Protein AF-A0A6P1IAZ6-F1 (afdb_monomer_lite)

Secondary structure (DSSP, 8-state):
-HHHHHHHHHHHHHHTT--EESTTHHHHHHHHHHHHHHHTPBTTB-S-HHHHHHHHTTGGGTEE--SS-EEE--TTT-HHHHHHHHHT-PSP-GGGGGT-TTEEEEGGGHHHHHHHHHHHHHHHH-STTSPPPHHHHHHHHHHHHHHHHHHHHHH-SSPPP-

Sequence (162 aa):
MAQLDYLEDLYRDWNDGGRSGGGAARRVDAEFDRIRRELGDLPGVVARPSRLRTMLAHLTKTLHPGILGDCFYQRETALCAQRASTLGRPLPLLDMCSTCPNARRSAVHLPRLTTARDQARGALQLADGKPLPPLQQAALANHLAQLEHLITQIHSTEPEPA

Radius of gyration: 18.12 Å; chains: 1; bounding box: 43×34×55 Å

pLDDT: mean 90.49, std 10.72, range [36.34, 97.81]

Structure (mmCIF, N/CA/C/O backbone):
data_AF-A0A6P1IAZ6-F1
#
_entry.id   AF-A0A6P1IAZ6-F1
#
loop_
_atom_site.group_PDB
_atom_site.id
_atom_site.type_symbol
_atom_site.label_atom_id
_atom_site.label_alt_id
_atom_site.label_comp_id
_atom_site.label_asym_id
_atom_site.label_entity_id
_atom_site.label_seq_id
_atom_site.pdbx_PDB_ins_code
_atom_site.Cartn_x
_atom_site.Cartn_y
_atom_site.Cartn_z
_atom_site.occupancy
_atom_site.B_iso_or_equiv
_atom_site.auth_seq_id
_atom_site.auth_comp_id
_atom_site.auth_asym_id
_atom_site.auth_atom_id
_atom_site.pdbx_PDB_model_num
ATOM 1 N N . MET A 1 1 ? -6.510 2.335 -20.637 1.00 59.19 1 MET A N 1
ATOM 2 C CA . MET A 1 1 ? -5.410 3.322 -20.682 1.00 59.19 1 MET A CA 1
ATOM 3 C C . MET A 1 1 ? -5.041 3.736 -19.264 1.00 59.19 1 MET A C 1
ATOM 5 O O . MET A 1 1 ? -4.035 3.225 -18.804 1.00 59.19 1 MET A O 1
ATOM 9 N N . ALA A 1 2 ? -5.919 4.404 -18.504 1.00 86.62 2 ALA A N 1
ATOM 10 C CA . ALA A 1 2 ? -5.627 4.857 -17.130 1.00 86.62 2 ALA A CA 1
ATOM 11 C C . ALA A 1 2 ? -5.014 3.814 -16.159 1.00 86.62 2 ALA A C 1
ATOM 13 O O . ALA A 1 2 ? -4.062 4.128 -15.459 1.00 86.62 2 ALA A O 1
ATOM 14 N N . GLN A 1 3 ? -5.506 2.566 -16.119 1.00 92.25 3 GLN A N 1
ATOM 15 C CA . GLN A 1 3 ? -4.923 1.530 -15.244 1.00 92.25 3 GLN A CA 1
ATOM 16 C C . GLN A 1 3 ? -3.516 1.089 -15.659 1.00 92.25 3 GLN A C 1
ATOM 18 O O . GLN A 1 3 ? -2.711 0.745 -14.802 1.00 92.25 3 GLN A O 1
ATOM 23 N N . LEU A 1 4 ? -3.236 1.057 -16.965 1.00 95.62 4 LEU A N 1
ATOM 24 C CA . LEU A 1 4 ? -1.910 0.698 -17.459 1.00 95.62 4 LEU A CA 1
ATOM 25 C C . LEU A 1 4 ? -0.919 1.826 -17.184 1.00 95.62 4 LEU A C 1
ATOM 27 O O . LEU A 1 4 ? 0.210 1.544 -16.815 1.00 95.62 4 LEU A O 1
ATOM 31 N N . ASP A 1 5 ? -1.363 3.076 -17.322 1.00 95.62 5 ASP A N 1
ATOM 32 C CA . ASP A 1 5 ? -0.553 4.251 -16.995 1.00 95.62 5 ASP A CA 1
ATOM 33 C C . ASP A 1 5 ? -0.215 4.260 -15.495 1.00 95.62 5 ASP A C 1
ATOM 35 O O . ASP A 1 5 ? 0.952 4.326 -15.129 1.00 95.62 5 ASP A O 1
ATOM 39 N N . TYR A 1 6 ? -1.212 4.030 -14.632 1.00 96.31 6 TYR A N 1
ATOM 40 C CA . TYR A 1 6 ? -0.995 3.879 -13.191 1.00 96.31 6 TYR A CA 1
ATOM 41 C C . TYR A 1 6 ? -0.039 2.727 -12.847 1.00 96.31 6 TYR A C 1
ATOM 43 O O . TYR A 1 6 ? 0.856 2.876 -12.022 1.00 96.31 6 TYR A O 1
ATOM 51 N N . LEU A 1 7 ? -0.198 1.568 -13.490 1.00 96.31 7 LEU A N 1
ATOM 52 C CA . LEU A 1 7 ? 0.689 0.429 -13.268 1.00 96.31 7 LEU A CA 1
ATOM 53 C C . LEU A 1 7 ? 2.121 0.698 -13.759 1.00 96.31 7 LEU A C 1
ATOM 55 O O . LEU A 1 7 ? 3.074 0.212 -13.153 1.00 96.31 7 LEU A O 1
ATOM 59 N N . GLU A 1 8 ? 2.283 1.456 -14.842 1.00 95.88 8 GLU 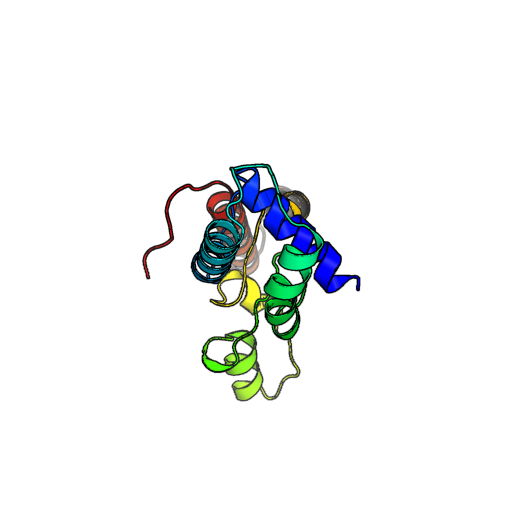A N 1
ATOM 60 C CA . GLU A 1 8 ? 3.594 1.898 -15.312 1.00 95.88 8 GLU A CA 1
ATOM 61 C C . GLU A 1 8 ? 4.261 2.823 -14.289 1.00 95.88 8 GLU A C 1
ATOM 63 O O . GLU A 1 8 ? 5.448 2.654 -14.014 1.00 95.88 8 GLU A O 1
ATOM 68 N N . ASP A 1 9 ? 3.505 3.720 -13.656 1.00 96.00 9 ASP A N 1
ATOM 69 C CA . ASP A 1 9 ? 4.014 4.555 -12.565 1.00 96.00 9 ASP A CA 1
ATOM 70 C C . ASP A 1 9 ? 4.415 3.716 -11.341 1.00 96.00 9 ASP A C 1
ATOM 72 O O . ASP A 1 9 ? 5.480 3.944 -10.769 1.00 96.00 9 ASP A O 1
ATOM 76 N N . LEU A 1 10 ? 3.638 2.682 -10.987 1.00 96.19 10 LEU A N 1
ATOM 77 C CA . LEU A 1 10 ? 4.018 1.733 -9.929 1.00 96.19 10 LEU A CA 1
ATOM 78 C C . LEU A 1 10 ? 5.310 0.971 -10.255 1.00 96.19 10 LEU A C 1
ATOM 80 O O . LEU A 1 10 ? 6.112 0.724 -9.354 1.00 96.19 10 LEU A O 1
ATOM 84 N N . TYR A 1 11 ? 5.501 0.573 -11.516 1.00 96.75 11 TYR A N 1
ATOM 85 C CA . TYR A 1 11 ? 6.730 -0.086 -11.959 1.00 96.75 11 TYR A CA 1
ATOM 86 C C . TYR A 1 11 ? 7.923 0.867 -11.895 1.00 96.75 11 TYR A C 1
ATOM 88 O O . TYR A 1 11 ? 8.986 0.459 -11.444 1.00 96.75 11 TYR A O 1
ATOM 96 N N . ARG A 1 12 ? 7.762 2.121 -12.335 1.00 95.31 12 ARG A N 1
ATOM 97 C CA . ARG A 1 12 ? 8.835 3.126 -12.298 1.00 95.31 12 ARG A CA 1
ATOM 98 C C . ARG A 1 12 ? 9.256 3.437 -10.868 1.00 95.31 12 ARG A C 1
ATOM 100 O O . ARG A 1 12 ? 10.437 3.312 -10.580 1.00 95.31 12 ARG A O 1
ATOM 107 N N . ASP A 1 13 ? 8.298 3.713 -9.980 1.00 95.19 13 ASP A N 1
ATOM 108 C CA . ASP A 1 13 ? 8.556 3.909 -8.545 1.00 95.19 13 ASP A CA 1
ATOM 109 C C . ASP A 1 13 ? 9.358 2.733 -7.976 1.00 95.19 13 ASP A C 1
ATOM 111 O O . ASP A 1 13 ? 10.417 2.925 -7.391 1.00 95.19 13 ASP A O 1
ATOM 115 N N . TRP A 1 14 ? 8.924 1.498 -8.242 1.00 95.88 14 TRP A N 1
ATOM 116 C CA . TRP A 1 14 ? 9.653 0.300 -7.824 1.00 95.88 14 TRP A CA 1
ATOM 117 C C . TRP A 1 14 ? 11.053 0.182 -8.460 1.00 95.88 14 TRP A C 1
ATOM 119 O O . TRP A 1 14 ? 12.020 -0.154 -7.774 1.00 95.88 14 TRP A O 1
ATOM 129 N N . ASN A 1 15 ? 11.196 0.483 -9.754 1.00 94.81 15 ASN A N 1
ATOM 130 C CA . ASN A 1 15 ? 12.472 0.407 -10.472 1.00 94.81 15 ASN A CA 1
ATOM 131 C C . ASN A 1 15 ? 13.472 1.482 -10.010 1.00 94.81 15 ASN A C 1
ATOM 133 O O . ASN A 1 15 ? 14.683 1.271 -10.115 1.00 94.81 15 ASN A O 1
ATOM 137 N N . ASP A 1 16 ? 12.968 2.591 -9.466 1.00 93.44 16 ASP A N 1
ATOM 138 C CA . ASP A 1 16 ? 13.728 3.656 -8.804 1.00 93.44 16 ASP A CA 1
ATOM 139 C C . ASP A 1 16 ? 14.108 3.295 -7.351 1.00 93.44 16 ASP A C 1
ATOM 141 O O . ASP A 1 16 ? 14.770 4.067 -6.657 1.00 93.44 16 ASP A O 1
ATOM 145 N N . GLY A 1 17 ? 13.727 2.103 -6.876 1.00 92.69 17 GLY A N 1
ATOM 146 C CA . GLY A 1 17 ? 13.982 1.628 -5.513 1.00 92.69 17 GLY A CA 1
ATOM 147 C C . GLY A 1 17 ? 12.855 1.932 -4.523 1.00 92.69 17 GLY A C 1
ATOM 148 O O . GLY A 1 17 ? 13.024 1.728 -3.315 1.00 92.69 17 GLY A O 1
ATOM 149 N N . GLY A 1 18 ? 11.710 2.402 -5.019 1.00 93.62 18 GLY A N 1
ATOM 150 C CA . GLY A 1 18 ? 10.471 2.550 -4.272 1.00 93.62 18 GLY A CA 1
ATOM 151 C C . GLY A 1 18 ? 10.038 1.225 -3.654 1.00 93.62 18 GLY A C 1
ATOM 152 O O . GLY A 1 18 ? 10.110 0.152 -4.259 1.00 93.62 18 GLY A O 1
ATOM 153 N N . ARG A 1 19 ? 9.619 1.297 -2.394 1.00 92.25 19 ARG A N 1
ATOM 154 C CA . ARG A 1 19 ? 9.292 0.122 -1.588 1.00 92.25 19 ARG A CA 1
ATOM 155 C C . ARG A 1 19 ? 7.802 -0.149 -1.588 1.00 92.25 19 ARG A C 1
ATOM 157 O O . ARG A 1 19 ? 6.974 0.758 -1.714 1.00 92.25 19 ARG A O 1
ATOM 164 N N . SER A 1 20 ? 7.472 -1.422 -1.414 1.00 94.81 20 SER A N 1
ATOM 165 C CA . SER A 1 20 ? 6.096 -1.872 -1.332 1.00 94.81 20 SER A CA 1
ATOM 166 C C . SER A 1 20 ? 5.897 -2.865 -0.190 1.00 94.81 20 SER A C 1
ATOM 168 O O . SER A 1 20 ? 6.816 -3.575 0.206 1.00 94.81 20 SER A O 1
ATOM 170 N N . GLY A 1 21 ? 4.688 -2.875 0.363 1.00 94.69 21 GLY A N 1
ATOM 171 C CA . GLY A 1 21 ? 4.281 -3.723 1.477 1.00 94.69 21 GLY A CA 1
ATOM 172 C C . GLY A 1 21 ? 2.892 -4.321 1.264 1.00 94.69 21 GLY A C 1
ATOM 173 O O . GLY A 1 21 ? 2.210 -4.032 0.276 1.00 94.69 21 GLY A O 1
ATOM 174 N N . GLY A 1 22 ? 2.448 -5.146 2.209 1.00 93.94 22 GLY A N 1
ATOM 175 C CA . GLY A 1 22 ? 1.202 -5.908 2.107 1.00 93.94 22 GLY A CA 1
ATOM 176 C C . GLY A 1 22 ? 1.375 -7.255 1.399 1.00 93.94 22 GLY A C 1
ATOM 177 O O . GLY A 1 22 ? 2.400 -7.537 0.781 1.00 93.94 22 GLY A O 1
ATOM 178 N N . GLY A 1 23 ? 0.357 -8.111 1.494 1.00 94.12 23 GLY A N 1
ATOM 179 C CA . GLY A 1 23 ? 0.473 -9.517 1.103 1.00 94.12 23 GLY A CA 1
ATOM 180 C C . GLY A 1 23 ? 0.762 -9.768 -0.382 1.00 94.12 23 GLY A C 1
ATOM 181 O O . GLY A 1 23 ? 1.371 -10.783 -0.719 1.00 94.12 23 GLY A O 1
ATOM 182 N N . ALA A 1 24 ? 0.400 -8.841 -1.275 1.00 96.69 24 ALA A N 1
ATOM 183 C CA . ALA A 1 24 ? 0.686 -8.981 -2.704 1.00 96.69 24 ALA A CA 1
ATOM 184 C C . ALA A 1 24 ? 2.057 -8.422 -3.113 1.00 96.69 24 ALA A C 1
ATOM 186 O O . ALA A 1 24 ? 2.499 -8.714 -4.226 1.00 96.69 24 ALA A O 1
ATOM 187 N N . ALA A 1 25 ? 2.735 -7.659 -2.243 1.00 96.19 25 ALA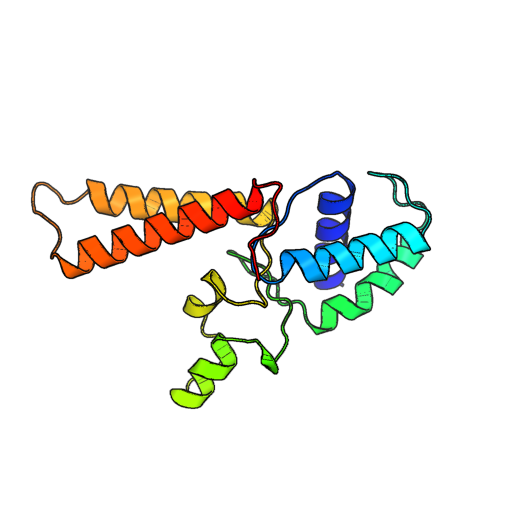 A N 1
ATOM 188 C CA . ALA A 1 25 ? 3.988 -6.966 -2.555 1.00 96.19 25 ALA A CA 1
ATOM 189 C C . ALA A 1 25 ? 5.031 -7.908 -3.157 1.00 96.19 25 ALA A C 1
ATOM 191 O O . ALA A 1 25 ? 5.434 -7.725 -4.299 1.00 96.19 25 ALA A O 1
ATOM 192 N N . ARG A 1 26 ? 5.369 -8.994 -2.449 1.00 94.81 26 ARG A N 1
ATOM 193 C CA . ARG A 1 26 ? 6.388 -9.961 -2.892 1.00 94.81 26 ARG A CA 1
ATOM 194 C C . ARG A 1 26 ? 6.114 -10.510 -4.293 1.00 94.81 26 ARG A C 1
ATOM 196 O O . ARG A 1 26 ? 7.025 -10.611 -5.105 1.00 94.81 26 ARG A O 1
ATOM 203 N N . ARG A 1 27 ? 4.864 -10.887 -4.578 1.00 96.25 27 ARG A N 1
ATOM 204 C CA . ARG A 1 27 ? 4.483 -11.481 -5.868 1.00 96.25 27 ARG A CA 1
ATOM 205 C C . ARG A 1 27 ? 4.550 -10.458 -6.999 1.00 96.25 27 ARG A C 1
ATOM 207 O O . ARG A 1 27 ? 5.020 -10.789 -8.081 1.00 96.25 27 ARG A O 1
ATOM 214 N N . VAL A 1 28 ? 4.048 -9.249 -6.764 1.00 97.38 28 VAL A N 1
ATOM 215 C CA . VAL A 1 28 ? 4.030 -8.182 -7.775 1.00 97.38 28 VAL A CA 1
ATOM 216 C C . VAL A 1 28 ? 5.439 -7.649 -8.025 1.00 97.38 28 VAL A C 1
ATOM 218 O O . VAL A 1 28 ? 5.823 -7.467 -9.173 1.00 97.38 28 VAL A O 1
ATOM 221 N N . ASP A 1 29 ? 6.242 -7.479 -6.981 1.00 96.38 29 ASP A N 1
ATOM 222 C CA . ASP A 1 29 ? 7.621 -7.016 -7.118 1.00 96.38 29 ASP A CA 1
ATOM 223 C C . ASP A 1 29 ? 8.484 -8.079 -7.828 1.00 96.38 29 ASP A C 1
ATOM 225 O O . ASP A 1 29 ? 9.293 -7.736 -8.685 1.00 96.38 29 ASP A O 1
ATOM 229 N N . ALA A 1 30 ? 8.243 -9.379 -7.592 1.00 96.94 30 ALA A N 1
ATOM 230 C CA . ALA A 1 30 ? 8.881 -10.461 -8.354 1.00 96.94 30 ALA A CA 1
ATOM 231 C C . ALA A 1 30 ? 8.510 -10.445 -9.852 1.00 96.94 30 ALA A C 1
ATOM 233 O O . ALA A 1 30 ? 9.332 -10.789 -10.709 1.00 96.94 30 ALA A O 1
ATOM 234 N N . GLU A 1 31 ? 7.278 -10.041 -10.170 1.00 97.44 31 GLU A N 1
ATOM 235 C CA . GLU A 1 31 ? 6.816 -9.843 -11.543 1.00 97.44 31 GLU A CA 1
ATOM 236 C C . GLU A 1 31 ? 7.545 -8.666 -12.201 1.00 97.44 31 GLU A C 1
ATOM 238 O O . GLU A 1 31 ? 8.075 -8.810 -13.304 1.00 97.44 31 GLU A O 1
ATOM 243 N N . PHE A 1 32 ? 7.649 -7.530 -11.507 1.00 97.00 32 PHE A N 1
ATOM 244 C CA . PHE A 1 32 ? 8.422 -6.377 -11.972 1.00 97.00 32 PHE A CA 1
ATOM 245 C C . PHE A 1 32 ? 9.899 -6.724 -12.182 1.00 97.00 32 PHE A C 1
ATOM 247 O O . PHE A 1 32 ? 10.474 -6.387 -13.216 1.00 97.00 32 PHE A O 1
ATOM 254 N N . ASP A 1 33 ? 10.485 -7.500 -11.274 1.00 96.31 33 ASP A N 1
ATOM 255 C CA . ASP A 1 33 ? 11.840 -8.030 -11.396 1.00 96.31 33 ASP A CA 1
ATOM 256 C C . ASP A 1 33 ? 12.042 -8.886 -12.645 1.00 96.31 33 ASP A C 1
ATOM 258 O O . ASP A 1 33 ? 13.072 -8.779 -13.320 1.00 96.31 33 ASP A O 1
ATOM 262 N N . ARG A 1 34 ? 11.066 -9.739 -12.975 1.00 96.75 34 ARG A N 1
ATOM 263 C CA . ARG A 1 34 ? 11.107 -10.531 -14.206 1.00 96.75 34 ARG A CA 1
ATOM 264 C C . ARG A 1 34 ? 11.070 -9.627 -15.436 1.00 96.75 34 ARG A C 1
ATOM 266 O O . ARG A 1 34 ? 11.909 -9.788 -16.320 1.00 96.75 34 ARG A O 1
ATOM 273 N N . ILE A 1 35 ? 10.152 -8.660 -15.457 1.00 95.94 35 ILE A N 1
ATOM 274 C CA . ILE A 1 35 ? 10.002 -7.695 -16.553 1.00 95.94 35 ILE A CA 1
ATOM 275 C C . ILE A 1 35 ? 11.307 -6.914 -16.765 1.00 95.94 35 ILE A C 1
ATOM 277 O O . ILE A 1 35 ? 11.814 -6.876 -17.885 1.00 95.94 35 ILE A O 1
ATOM 281 N N . ARG A 1 36 ? 11.905 -6.378 -15.695 1.00 94.56 36 ARG A N 1
ATOM 282 C CA . ARG A 1 36 ? 13.179 -5.643 -15.739 1.00 94.56 36 ARG A CA 1
ATOM 283 C C . ARG A 1 36 ? 14.302 -6.465 -16.375 1.00 94.56 36 ARG A C 1
ATOM 285 O O . ARG A 1 36 ? 14.980 -5.990 -17.287 1.00 94.56 36 ARG A O 1
ATOM 292 N N . ARG A 1 37 ? 14.468 -7.725 -15.942 1.00 93.38 37 ARG A N 1
ATOM 293 C CA . ARG A 1 37 ? 15.474 -8.650 -16.503 1.00 93.38 37 ARG A CA 1
ATOM 294 C C . ARG A 1 37 ? 15.247 -8.930 -17.988 1.00 93.38 37 ARG A C 1
ATOM 296 O O . ARG A 1 37 ? 16.203 -8.956 -18.753 1.00 93.38 37 ARG A O 1
ATOM 303 N N . GLU A 1 38 ? 13.999 -9.131 -18.400 1.00 93.94 38 GLU A N 1
ATOM 304 C CA . GLU A 1 38 ? 13.645 -9.390 -19.802 1.00 93.94 38 GLU A CA 1
ATOM 305 C C . GLU A 1 38 ? 13.831 -8.164 -20.713 1.00 93.94 38 GLU A C 1
ATOM 307 O O . GLU A 1 38 ? 14.124 -8.308 -21.907 1.00 93.94 38 GLU A O 1
ATOM 312 N N . LEU A 1 39 ? 13.648 -6.956 -20.172 1.00 92.38 39 LEU A N 1
ATOM 313 C CA . LEU A 1 39 ? 13.884 -5.707 -20.894 1.00 92.38 39 LEU A CA 1
ATOM 314 C C . LEU A 1 39 ? 15.374 -5.356 -20.992 1.00 92.38 39 LEU A C 1
ATOM 316 O O . LEU A 1 39 ? 15.764 -4.709 -21.968 1.00 92.38 39 LEU A O 1
ATOM 320 N N . GLY A 1 40 ? 16.192 -5.853 -20.057 1.00 86.94 40 GLY A N 1
ATOM 321 C CA . GLY A 1 40 ? 17.594 -5.460 -19.907 1.00 86.94 40 GLY A CA 1
ATOM 322 C C . GLY A 1 40 ? 17.735 -4.067 -19.288 1.00 86.94 40 GLY A C 1
ATOM 323 O O . GLY A 1 40 ? 18.693 -3.358 -19.586 1.00 86.94 40 GLY A O 1
ATOM 324 N N . ASP A 1 41 ? 16.751 -3.670 -18.484 1.00 83.69 41 ASP A N 1
ATOM 325 C CA . ASP A 1 41 ? 16.681 -2.364 -17.836 1.00 83.69 41 ASP A CA 1
ATOM 326 C C . ASP A 1 41 ? 17.706 -2.270 -16.692 1.00 83.69 41 ASP A C 1
ATOM 328 O O . ASP A 1 41 ? 17.929 -3.229 -15.944 1.00 83.69 41 ASP A O 1
ATOM 332 N N . LEU A 1 42 ? 18.308 -1.089 -16.535 1.00 82.19 42 LEU A N 1
ATOM 333 C CA . LEU A 1 42 ? 19.076 -0.735 -15.342 1.00 82.19 42 LEU A CA 1
ATOM 334 C C . LEU A 1 42 ? 18.133 -0.095 -14.308 1.00 82.19 42 LEU A C 1
ATOM 336 O O . LEU A 1 42 ? 17.098 0.457 -14.695 1.00 82.19 42 LEU A O 1
ATOM 340 N N . PRO A 1 43 ? 18.467 -0.129 -13.004 1.00 82.44 43 PRO A N 1
ATOM 341 C CA . PRO A 1 43 ? 17.719 0.622 -11.998 1.00 82.44 43 PRO A CA 1
ATOM 342 C C . PRO A 1 43 ? 17.511 2.080 -12.436 1.00 82.44 43 PRO A C 1
ATOM 344 O O . PRO A 1 43 ? 18.458 2.749 -12.853 1.00 82.44 43 PRO A O 1
ATOM 347 N N . GLY A 1 44 ? 16.258 2.528 -12.408 1.00 82.69 44 GLY A N 1
ATOM 348 C CA . GLY A 1 44 ? 15.815 3.850 -12.858 1.00 82.69 44 GLY A CA 1
ATOM 349 C C . GLY A 1 44 ? 15.846 4.146 -14.362 1.00 82.69 44 GLY A C 1
ATOM 350 O O . GLY A 1 44 ? 15.551 5.268 -14.771 1.00 82.69 44 GLY A O 1
ATOM 351 N N . VAL A 1 45 ? 16.155 3.169 -15.222 1.00 87.44 45 VAL A N 1
ATOM 352 C CA . VAL A 1 45 ? 16.160 3.353 -16.684 1.00 87.44 45 VAL A CA 1
ATOM 353 C C . VAL A 1 45 ? 15.288 2.308 -17.370 1.00 87.44 45 VAL A C 1
ATOM 355 O O . VAL A 1 45 ? 15.573 1.116 -17.313 1.00 87.44 45 VAL A O 1
ATOM 358 N N . VAL A 1 46 ? 14.266 2.769 -18.095 1.00 87.88 46 VAL A N 1
ATOM 359 C CA . VAL A 1 46 ? 13.428 1.920 -18.956 1.00 87.88 46 VAL A CA 1
ATOM 360 C C . VAL A 1 46 ? 13.939 1.991 -20.392 1.00 87.88 46 VAL A C 1
ATOM 362 O O . VAL A 1 46 ? 13.702 2.971 -21.098 1.00 87.88 46 VAL A O 1
ATOM 365 N N . ALA A 1 47 ? 14.619 0.944 -20.856 1.00 81.50 47 ALA A N 1
ATOM 366 C CA . ALA A 1 47 ? 15.251 0.921 -22.173 1.00 81.50 47 ALA A CA 1
ATOM 367 C C . ALA A 1 47 ? 14.234 0.847 -23.327 1.00 81.50 47 ALA A C 1
ATOM 369 O O . ALA A 1 47 ? 14.519 1.279 -24.445 1.00 81.50 47 ALA A O 1
ATOM 370 N N . ARG A 1 48 ? 13.049 0.258 -23.090 1.00 89.44 48 ARG A N 1
ATOM 371 C CA . ARG A 1 48 ? 12.028 -0.000 -24.127 1.00 89.44 48 ARG A CA 1
ATOM 372 C C . ARG A 1 48 ? 10.595 0.247 -23.616 1.00 89.44 48 ARG A C 1
ATOM 374 O O . ARG A 1 48 ? 9.892 -0.719 -23.309 1.00 89.44 48 ARG A O 1
ATOM 381 N N . PRO A 1 49 ? 10.108 1.504 -23.586 1.00 89.50 49 PRO A N 1
ATOM 382 C CA . PRO A 1 49 ? 8.816 1.857 -22.977 1.00 89.50 49 PRO A CA 1
ATOM 383 C C . PRO A 1 49 ? 7.594 1.144 -23.579 1.00 89.50 49 PRO A C 1
ATOM 385 O O . PRO A 1 49 ? 6.713 0.679 -22.860 1.00 89.50 49 PRO A O 1
ATOM 388 N N . SER A 1 50 ? 7.541 0.985 -24.904 1.00 92.56 50 SER A N 1
ATOM 389 C CA . SER A 1 50 ? 6.433 0.276 -25.565 1.00 92.56 50 SER A CA 1
ATOM 390 C C . SER A 1 50 ? 6.390 -1.210 -25.199 1.00 92.56 50 SER A C 1
ATOM 392 O O . SER A 1 50 ? 5.314 -1.775 -25.005 1.00 92.56 50 SER A O 1
ATOM 394 N N . ARG A 1 51 ? 7.560 -1.842 -25.057 1.00 94.31 51 ARG A N 1
ATOM 395 C CA . ARG A 1 51 ? 7.672 -3.243 -24.644 1.00 94.31 51 ARG A CA 1
ATOM 396 C C . ARG A 1 51 ? 7.301 -3.414 -23.172 1.00 94.31 51 ARG A C 1
ATOM 398 O O . ARG A 1 51 ? 6.568 -4.350 -22.866 1.00 94.31 51 ARG A O 1
ATOM 405 N N . LEU A 1 52 ? 7.721 -2.491 -22.301 1.00 95.44 52 LEU A N 1
ATOM 406 C CA . LEU A 1 52 ? 7.298 -2.455 -20.897 1.00 95.44 52 LEU A CA 1
ATOM 407 C C . LEU A 1 52 ? 5.768 -2.471 -20.780 1.00 95.44 52 LEU A C 1
ATOM 409 O O . LEU A 1 52 ? 5.209 -3.339 -20.113 1.00 95.44 52 LEU A O 1
ATOM 413 N N . ARG A 1 53 ? 5.081 -1.571 -21.492 1.00 95.56 53 ARG A N 1
ATOM 414 C CA . ARG A 1 53 ? 3.611 -1.482 -21.473 1.00 95.56 53 ARG A CA 1
ATOM 415 C C . ARG A 1 53 ? 2.935 -2.787 -21.887 1.00 95.56 53 ARG A C 1
ATOM 417 O O . ARG A 1 53 ? 1.988 -3.218 -21.233 1.00 95.56 53 ARG A O 1
ATOM 424 N N . THR A 1 54 ? 3.436 -3.447 -22.930 1.00 95.62 54 THR A N 1
ATOM 425 C CA . THR A 1 54 ? 2.928 -4.759 -23.361 1.00 95.62 54 THR A CA 1
ATOM 426 C C . THR A 1 54 ? 3.077 -5.814 -22.266 1.00 95.62 54 THR A C 1
ATOM 428 O O . THR A 1 54 ? 2.155 -6.591 -22.031 1.00 95.62 54 THR A O 1
ATOM 431 N N . MET A 1 55 ? 4.213 -5.829 -21.567 1.00 95.62 55 MET A N 1
ATOM 432 C CA . MET A 1 55 ? 4.479 -6.799 -20.504 1.00 95.62 55 MET A CA 1
ATOM 433 C C . MET A 1 55 ? 3.643 -6.528 -19.248 1.00 95.62 55 MET A C 1
ATOM 435 O O . MET A 1 55 ? 3.107 -7.466 -18.662 1.00 95.62 55 MET A O 1
ATOM 439 N N . LEU A 1 56 ? 3.444 -5.261 -18.879 1.00 96.62 56 LEU A N 1
ATOM 440 C CA . LEU A 1 56 ? 2.600 -4.860 -17.748 1.00 96.62 56 LEU A CA 1
ATOM 441 C C . LEU A 1 56 ? 1.103 -5.095 -17.994 1.00 96.62 56 LEU A C 1
ATOM 443 O O . LEU A 1 56 ? 0.343 -5.277 -17.043 1.00 96.62 56 LEU A O 1
ATOM 447 N N . ALA A 1 57 ? 0.657 -5.133 -19.254 1.00 95.88 57 ALA A N 1
ATOM 448 C CA . ALA A 1 57 ? -0.761 -5.211 -19.604 1.00 95.88 57 ALA A CA 1
ATOM 449 C C . ALA A 1 57 ? -1.512 -6.363 -18.913 1.00 95.88 57 ALA A C 1
ATOM 451 O O . ALA A 1 57 ? -2.684 -6.210 -18.570 1.00 95.88 57 ALA A O 1
ATOM 452 N N . HIS A 1 58 ? -0.865 -7.505 -18.657 1.00 94.25 58 HIS A N 1
ATOM 453 C CA . HIS A 1 58 ? -1.534 -8.643 -18.025 1.00 94.25 58 HIS A CA 1
ATOM 454 C C . HIS A 1 58 ? -1.925 -8.377 -16.559 1.00 94.25 58 HIS A C 1
ATOM 456 O O . HIS A 1 58 ? -2.993 -8.821 -16.139 1.00 94.25 58 HIS A O 1
ATOM 462 N N . LEU A 1 59 ? -1.127 -7.610 -15.804 1.00 95.69 59 LEU A N 1
ATOM 463 C CA . LEU A 1 59 ? -1.415 -7.279 -14.403 1.00 95.69 59 LEU A CA 1
ATOM 464 C C . LEU A 1 59 ? -2.665 -6.404 -14.272 1.00 95.69 59 LEU A C 1
ATOM 466 O O . LEU A 1 59 ? -3.404 -6.539 -13.295 1.00 95.69 59 LEU A O 1
ATOM 470 N N . THR A 1 60 ? -2.960 -5.577 -15.285 1.00 95.56 60 THR A N 1
ATOM 471 C CA . THR A 1 60 ? -4.162 -4.721 -15.300 1.00 95.56 60 THR A CA 1
ATOM 472 C C . THR A 1 60 ? -5.464 -5.522 -15.201 1.00 95.56 60 THR A C 1
ATOM 474 O O . THR A 1 60 ? -6.452 -5.017 -14.684 1.00 95.56 60 THR A O 1
ATOM 477 N N . LYS A 1 61 ? -5.462 -6.804 -15.598 1.00 94.44 61 LYS A N 1
ATOM 478 C CA . LYS A 1 61 ? -6.626 -7.702 -15.487 1.00 94.44 61 LYS A CA 1
ATOM 479 C C . LYS A 1 61 ? -7.012 -8.027 -14.043 1.00 94.44 61 LYS A C 1
ATOM 481 O O . LYS A 1 61 ? -8.150 -8.402 -13.790 1.00 94.44 61 LYS A O 1
ATOM 486 N N . THR A 1 62 ? -6.053 -7.930 -13.126 1.00 94.56 62 THR A N 1
ATOM 487 C CA . THR A 1 62 ? -6.235 -8.239 -11.699 1.00 94.56 62 THR A CA 1
ATOM 488 C C . THR A 1 62 ? -6.108 -7.009 -10.812 1.00 94.56 62 THR A C 1
ATOM 490 O O . THR A 1 62 ? -6.422 -7.081 -9.629 1.00 94.56 62 THR A O 1
ATOM 493 N N . LEU A 1 63 ? -5.636 -5.891 -11.365 1.00 96.44 63 LEU A N 1
ATOM 494 C CA . LEU A 1 63 ? -5.407 -4.662 -10.626 1.00 96.44 63 LEU A CA 1
ATOM 495 C C . LEU A 1 63 ? -6.717 -3.894 -10.431 1.00 96.44 63 LEU A C 1
ATOM 497 O O . LEU A 1 63 ? -7.333 -3.411 -11.383 1.00 96.44 63 LEU A O 1
ATOM 501 N N . HIS A 1 64 ? -7.076 -3.690 -9.172 1.00 95.12 64 HIS A N 1
ATOM 502 C CA . HIS A 1 64 ? -8.069 -2.718 -8.744 1.00 95.12 64 HIS A CA 1
ATOM 503 C C . HIS A 1 64 ? -7.363 -1.658 -7.890 1.00 95.12 64 HIS A C 1
ATOM 505 O O . HIS A 1 64 ? -7.055 -1.937 -6.726 1.00 95.12 64 HIS A O 1
ATOM 511 N N . PRO A 1 65 ? -7.081 -0.468 -8.453 1.00 94.31 65 PRO A N 1
ATOM 512 C CA . PRO A 1 65 ? -6.444 0.610 -7.710 1.00 94.31 65 PRO A CA 1
ATOM 513 C C . PRO A 1 65 ? -7.303 1.055 -6.527 1.00 94.31 65 PRO A C 1
ATOM 515 O O . PRO A 1 65 ? -8.528 1.154 -6.652 1.00 94.31 65 PRO A O 1
ATOM 518 N N . GLY A 1 66 ? -6.673 1.336 -5.390 1.00 91.62 66 GLY A N 1
ATOM 519 C CA . GLY A 1 66 ? -7.383 1.709 -4.169 1.00 91.62 66 GLY A CA 1
ATOM 520 C C . GLY A 1 66 ? -6.660 2.774 -3.355 1.00 91.62 66 GLY A C 1
ATOM 521 O O . GLY A 1 66 ? -5.452 2.939 -3.424 1.00 91.62 66 GLY A O 1
ATOM 522 N N . ILE A 1 67 ? -7.415 3.511 -2.538 1.00 90.56 67 ILE A N 1
ATOM 523 C CA . ILE A 1 67 ? -6.888 4.658 -1.774 1.00 90.56 67 ILE A CA 1
ATOM 524 C C . ILE A 1 67 ? -5.921 4.217 -0.661 1.00 90.56 67 ILE A C 1
ATOM 526 O O . ILE A 1 67 ? -4.951 4.911 -0.368 1.00 90.56 67 ILE A O 1
ATOM 530 N N . LEU A 1 68 ? -6.196 3.077 -0.020 1.00 90.56 68 LEU A N 1
ATOM 531 C CA . LEU A 1 68 ? -5.407 2.542 1.104 1.00 90.56 68 LEU A CA 1
ATOM 532 C C . LEU A 1 68 ? -4.539 1.334 0.711 1.00 90.56 68 LEU A C 1
ATOM 534 O O . LEU A 1 68 ? -3.899 0.717 1.567 1.00 90.56 68 LEU A O 1
ATOM 538 N N . GLY A 1 69 ? -4.564 0.966 -0.565 1.00 94.38 69 GLY A N 1
ATOM 539 C CA . GLY A 1 69 ? -3.853 -0.171 -1.128 1.00 94.38 69 GLY A CA 1
ATOM 540 C C . GLY A 1 69 ? -4.470 -0.593 -2.454 1.00 94.38 69 GLY A C 1
ATOM 541 O O . GLY A 1 69 ? -5.691 -0.543 -2.622 1.00 94.38 69 GLY A O 1
ATOM 542 N N . ASP A 1 70 ? -3.624 -1.066 -3.353 1.00 96.38 70 ASP A N 1
ATOM 543 C CA . ASP A 1 70 ? -4.007 -1.679 -4.612 1.00 96.38 70 ASP A CA 1
ATOM 544 C C . ASP A 1 70 ? -4.343 -3.153 -4.392 1.00 96.38 70 ASP A C 1
ATOM 546 O O . ASP A 1 70 ? -3.608 -3.881 -3.722 1.00 96.38 70 ASP A O 1
ATOM 550 N N . CYS A 1 71 ? -5.437 -3.625 -4.981 1.00 96.19 71 CYS A N 1
ATOM 551 C CA . CYS A 1 71 ? -5.782 -5.041 -4.964 1.00 96.19 71 CYS A CA 1
ATOM 552 C C . CYS A 1 71 ? -5.314 -5.700 -6.263 1.00 96.19 71 CYS A C 1
ATOM 554 O O . CYS A 1 71 ? -5.799 -5.353 -7.334 1.00 96.19 71 CYS A O 1
ATOM 556 N N . PHE A 1 72 ? -4.412 -6.675 -6.170 1.00 96.81 72 PHE A N 1
ATOM 557 C CA . PHE A 1 72 ? -4.044 -7.572 -7.267 1.00 96.81 72 PHE A CA 1
ATOM 558 C C . PHE A 1 72 ? -4.830 -8.874 -7.124 1.00 96.81 72 PHE A C 1
ATOM 560 O O . PHE A 1 72 ? -4.297 -9.887 -6.671 1.00 96.81 72 PHE A O 1
ATOM 567 N N . TYR A 1 73 ? -6.118 -8.803 -7.452 1.00 95.75 73 TYR A N 1
ATOM 568 C CA . TYR A 1 73 ? -7.140 -9.783 -7.110 1.00 95.75 73 TYR A CA 1
ATOM 569 C C . TYR A 1 73 ? -6.829 -11.199 -7.609 1.00 95.75 73 TYR A C 1
ATOM 571 O O . TYR A 1 73 ? -6.646 -11.436 -8.803 1.00 95.75 73 TYR A O 1
ATOM 579 N N . GLN A 1 74 ? -6.861 -12.148 -6.674 1.00 95.00 74 GLN A N 1
ATOM 580 C CA . GLN A 1 74 ? -6.920 -13.587 -6.917 1.00 95.00 74 GLN A CA 1
ATOM 581 C C . GLN A 1 74 ? -8.038 -14.156 -6.051 1.00 95.00 74 GLN A C 1
ATOM 583 O O . GLN A 1 74 ? -8.071 -13.926 -4.839 1.00 95.00 74 GLN A O 1
ATOM 588 N N . ARG A 1 75 ? -8.990 -14.859 -6.666 1.00 92.25 75 ARG A N 1
ATOM 589 C CA . ARG A 1 75 ? -10.226 -15.280 -5.994 1.00 92.25 75 ARG A CA 1
ATOM 590 C C . ARG A 1 75 ? -9.944 -16.204 -4.812 1.00 92.25 75 ARG A C 1
ATOM 592 O O . ARG A 1 75 ? -10.610 -16.102 -3.786 1.00 92.25 75 ARG A O 1
ATOM 599 N N . GLU A 1 76 ? -8.957 -17.073 -4.962 1.00 92.75 76 GLU A N 1
ATOM 600 C CA . GLU A 1 76 ? -8.595 -18.139 -4.031 1.00 92.75 76 GLU A CA 1
ATOM 601 C C . GLU A 1 76 ? -8.125 -17.568 -2.684 1.00 92.75 76 GLU A C 1
ATOM 603 O O . GLU A 1 76 ? -8.447 -18.106 -1.626 1.00 92.75 76 GLU A O 1
ATOM 608 N N . THR A 1 77 ? -7.427 -16.431 -2.719 1.00 94.56 77 THR A N 1
ATOM 609 C CA . THR A 1 77 ? -6.807 -15.778 -1.553 1.00 94.56 77 THR A CA 1
ATOM 610 C C . THR A 1 77 ? -7.515 -14.482 -1.137 1.00 94.56 77 THR A C 1
ATOM 612 O O . THR A 1 77 ? -7.115 -13.821 -0.175 1.00 94.56 77 THR A O 1
ATOM 615 N N . ALA A 1 78 ? -8.580 -14.085 -1.841 1.00 95.06 78 ALA A N 1
ATOM 616 C CA . ALA A 1 78 ? -9.325 -12.868 -1.545 1.00 95.06 78 ALA A CA 1
ATOM 617 C C . ALA A 1 78 ? -10.177 -13.024 -0.276 1.00 95.06 78 ALA A C 1
ATOM 619 O O . ALA A 1 78 ? -11.306 -13.515 -0.327 1.00 95.06 78 ALA A O 1
ATOM 620 N N . LEU A 1 79 ? -9.675 -12.514 0.856 1.00 94.19 79 LEU A N 1
ATOM 621 C CA . LEU A 1 79 ? -10.394 -12.511 2.140 1.00 94.19 79 LEU A CA 1
ATOM 622 C C . LEU A 1 79 ? -11.777 -11.855 2.035 1.00 94.19 79 LEU A C 1
ATOM 624 O O . LEU A 1 79 ? -12.747 -12.351 2.605 1.00 94.19 79 LEU A O 1
ATOM 628 N N . CYS A 1 80 ? -11.892 -10.773 1.258 1.00 92.94 80 CYS A N 1
ATOM 629 C CA . CYS A 1 80 ? -13.174 -10.117 1.019 1.00 92.94 80 CYS A CA 1
ATOM 630 C C . CYS A 1 80 ? -14.174 -11.049 0.316 1.00 92.94 80 CYS A C 1
ATOM 632 O O . CYS A 1 80 ? -15.330 -11.090 0.726 1.00 92.94 80 CYS A O 1
ATOM 634 N N . ALA A 1 81 ? -13.739 -11.837 -0.676 1.00 92.31 81 ALA A N 1
ATOM 635 C CA . ALA A 1 81 ? -14.569 -12.811 -1.392 1.00 92.31 81 ALA A CA 1
ATOM 636 C C . ALA A 1 81 ? -15.012 -13.963 -0.489 1.00 92.31 81 ALA A C 1
ATOM 638 O O . ALA A 1 81 ? -16.198 -14.295 -0.457 1.00 92.31 81 ALA A O 1
ATOM 639 N N . GLN A 1 82 ? -14.081 -14.516 0.290 1.00 91.06 82 GLN A N 1
ATOM 640 C CA . GLN A 1 82 ? -14.374 -15.570 1.261 1.00 91.06 82 GLN A CA 1
ATOM 641 C C . GLN A 1 82 ? -15.423 -15.095 2.278 1.00 91.06 82 GLN A C 1
ATOM 643 O O . GLN A 1 82 ? -16.449 -15.744 2.475 1.00 91.06 82 GLN A O 1
ATOM 648 N N . ARG A 1 83 ? -15.221 -13.905 2.859 1.00 90.31 83 ARG A N 1
ATOM 649 C CA . ARG A 1 83 ? -16.126 -13.333 3.863 1.00 90.31 83 ARG A CA 1
ATOM 650 C C . ARG A 1 83 ? -17.484 -12.928 3.283 1.00 90.31 83 ARG A C 1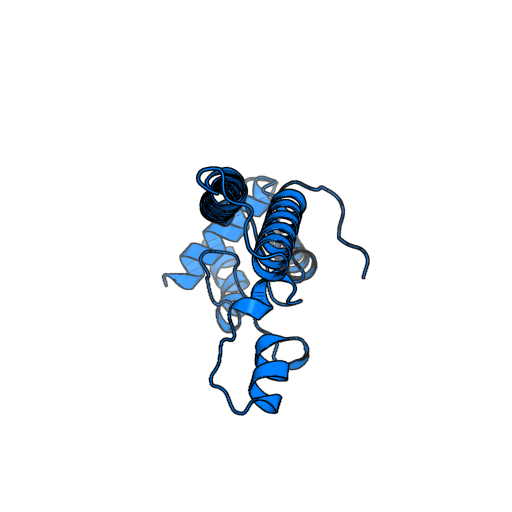
ATOM 652 O O . ARG A 1 83 ? -18.507 -13.157 3.925 1.00 90.31 83 ARG A O 1
ATOM 659 N N . ALA A 1 84 ? -17.510 -12.353 2.082 1.00 91.06 84 ALA A N 1
ATOM 660 C CA . ALA A 1 84 ? -18.737 -11.962 1.390 1.00 91.06 84 ALA A CA 1
ATOM 661 C C . ALA A 1 84 ? -19.642 -13.164 1.108 1.00 91.06 84 ALA A C 1
ATOM 663 O O . ALA A 1 84 ? -20.846 -13.080 1.346 1.00 91.06 84 ALA A O 1
ATOM 664 N N . SER A 1 85 ? -19.054 -14.289 0.685 1.00 88.31 85 SER A N 1
ATOM 665 C CA . SER A 1 85 ? -19.781 -15.541 0.462 1.00 88.31 85 SER A CA 1
ATOM 666 C C . SER A 1 85 ? -20.470 -16.036 1.734 1.00 88.31 85 SER A C 1
ATOM 668 O O . SER A 1 85 ? -21.629 -16.431 1.680 1.00 88.31 85 SER A O 1
ATOM 670 N N . THR A 1 86 ? -19.792 -15.987 2.886 1.00 89.69 86 THR A N 1
ATOM 671 C CA . THR A 1 86 ? -20.379 -16.392 4.176 1.00 89.69 86 THR A CA 1
ATOM 672 C C . THR A 1 86 ? -21.514 -15.467 4.621 1.00 89.69 86 THR A C 1
ATOM 674 O O . THR A 1 86 ? -22.471 -15.920 5.238 1.00 89.69 86 THR A O 1
ATOM 677 N N . LEU A 1 87 ? -21.405 -14.165 4.340 1.00 88.81 87 LEU A N 1
ATOM 678 C CA . LEU A 1 87 ? -22.351 -13.149 4.814 1.00 88.81 87 LEU A CA 1
ATOM 679 C C . LEU A 1 87 ? -23.469 -12.815 3.814 1.00 88.81 87 LEU A C 1
ATOM 681 O O . LEU A 1 87 ? -24.328 -11.998 4.140 1.00 88.81 87 LEU A O 1
ATOM 685 N N . GLY A 1 88 ? -23.439 -13.370 2.598 1.00 88.50 88 GLY A N 1
ATOM 686 C CA . GLY A 1 88 ? -24.369 -13.011 1.521 1.00 88.50 88 GLY A CA 1
ATOM 687 C C . GLY A 1 88 ? -24.278 -11.538 1.100 1.00 88.50 88 GLY A C 1
ATOM 688 O O . GLY A 1 88 ? -25.291 -10.931 0.758 1.00 88.50 88 GLY A O 1
ATOM 689 N N . ARG A 1 89 ? -23.086 -10.929 1.177 1.00 87.44 89 ARG A N 1
ATOM 690 C CA . ARG 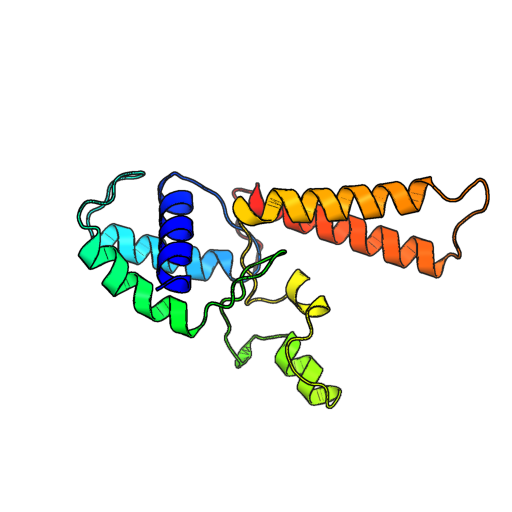A 1 89 ? -22.863 -9.498 0.894 1.00 87.44 89 ARG A CA 1
ATOM 691 C C . ARG A 1 89 ? -22.184 -9.272 -0.462 1.00 87.44 89 ARG A C 1
ATOM 693 O O . ARG A 1 89 ? -21.436 -10.139 -0.908 1.00 87.44 89 ARG A O 1
ATOM 700 N N . PRO A 1 90 ? -22.389 -8.110 -1.111 1.00 86.75 90 PRO A N 1
ATOM 701 C CA . PRO A 1 90 ? -21.657 -7.761 -2.324 1.00 86.75 90 PRO A CA 1
ATOM 702 C C . PRO A 1 90 ? -20.180 -7.449 -2.031 1.00 86.75 90 PRO A C 1
ATOM 704 O O . PRO A 1 90 ? -19.810 -7.078 -0.916 1.00 86.75 90 PRO A O 1
ATOM 707 N N . LEU A 1 91 ? -19.342 -7.585 -3.060 1.00 84.69 91 LEU A N 1
ATOM 708 C CA . LEU A 1 91 ? -17.925 -7.217 -3.031 1.00 84.69 91 LEU A CA 1
ATOM 709 C C . LEU A 1 91 ? -17.687 -5.776 -3.510 1.00 84.69 91 LEU A C 1
ATOM 711 O O . LEU A 1 91 ? -18.465 -5.288 -4.328 1.00 84.69 91 LEU A O 1
ATOM 715 N N . PRO A 1 92 ? -16.578 -5.132 -3.088 1.00 82.62 92 PRO A N 1
ATOM 716 C CA . PRO A 1 92 ? -15.587 -5.606 -2.115 1.00 82.62 92 PRO A CA 1
ATOM 717 C C . PRO A 1 92 ? -15.962 -5.279 -0.658 1.00 82.62 92 PRO A C 1
ATOM 719 O O . PRO A 1 92 ? -16.459 -4.199 -0.351 1.00 82.62 92 PRO A O 1
ATOM 722 N N . LEU A 1 93 ? -15.628 -6.188 0.262 1.00 86.38 93 LEU A N 1
ATOM 723 C CA . LEU A 1 93 ? -15.574 -5.895 1.699 1.00 86.38 93 LEU A CA 1
ATOM 724 C C . LEU A 1 93 ? -14.232 -5.213 2.015 1.00 86.38 93 LEU A C 1
ATOM 726 O O . LEU A 1 93 ? -13.212 -5.883 2.180 1.00 86.38 93 LEU A O 1
ATOM 730 N N . LEU A 1 94 ? -14.224 -3.876 1.970 1.00 81.69 94 LEU A N 1
ATOM 731 C CA . LEU A 1 94 ? -13.008 -3.045 2.021 1.00 81.69 94 LEU A CA 1
ATOM 732 C C . LEU A 1 94 ? -12.250 -3.126 3.355 1.00 81.69 94 LEU A C 1
ATOM 734 O O . LEU A 1 94 ? -11.033 -2.955 3.381 1.00 81.69 94 LEU A O 1
ATOM 738 N N . ASP A 1 95 ? -12.952 -3.418 4.445 1.00 82.94 95 ASP A N 1
ATOM 739 C CA . ASP A 1 95 ? -12.393 -3.658 5.779 1.00 82.94 95 ASP A CA 1
ATOM 740 C C . ASP A 1 95 ? -11.367 -4.805 5.790 1.00 82.94 95 ASP A C 1
ATOM 742 O O . ASP A 1 95 ? -10.353 -4.745 6.491 1.00 82.94 95 ASP A O 1
ATOM 746 N N . MET A 1 96 ? -11.569 -5.806 4.931 1.00 88.94 96 MET A N 1
ATOM 747 C CA . MET A 1 96 ? -10.682 -6.965 4.802 1.00 88.94 96 MET A CA 1
ATOM 748 C C . MET A 1 96 ? -9.372 -6.653 4.064 1.00 88.94 96 MET A C 1
ATOM 750 O O . MET A 1 96 ? -8.426 -7.435 4.137 1.00 88.94 96 MET A O 1
ATOM 754 N N . CYS A 1 97 ? -9.279 -5.532 3.337 1.00 90.50 97 CYS A N 1
ATOM 755 C CA . CYS A 1 97 ? -8.108 -5.225 2.508 1.00 90.50 97 CYS A CA 1
ATOM 756 C C . CYS A 1 97 ? -6.850 -4.913 3.330 1.00 90.50 97 CYS A C 1
ATOM 758 O O . CYS A 1 97 ? -5.744 -4.975 2.799 1.00 90.50 97 CYS A O 1
ATOM 760 N N . SER A 1 98 ? -6.992 -4.586 4.614 1.00 89.38 98 SER A N 1
ATOM 761 C CA . SER A 1 98 ? -5.879 -4.310 5.529 1.00 89.38 98 SER A CA 1
ATOM 762 C C . SER A 1 98 ? -4.897 -5.488 5.631 1.00 89.38 98 SER A C 1
ATOM 764 O O . SER A 1 98 ? -3.697 -5.290 5.453 1.00 89.38 98 SER A O 1
ATOM 766 N N . THR A 1 99 ? -5.410 -6.710 5.791 1.00 90.50 99 THR A N 1
ATOM 767 C CA . THR A 1 99 ? -4.632 -7.951 5.971 1.00 90.50 99 THR A CA 1
ATOM 768 C C . THR A 1 99 ? -4.724 -8.918 4.786 1.00 90.50 99 THR A C 1
ATOM 770 O O . THR A 1 99 ? -4.184 -10.020 4.834 1.00 90.50 99 THR A O 1
ATOM 773 N N . CYS A 1 100 ? -5.422 -8.543 3.710 1.00 94.56 100 CYS A N 1
ATOM 774 C CA . CYS A 1 100 ? -5.644 -9.439 2.579 1.00 94.56 100 CYS A CA 1
ATOM 775 C C . CYS A 1 100 ? -4.339 -9.758 1.817 1.00 94.56 100 CYS A C 1
ATOM 777 O O . CYS A 1 100 ? -3.631 -8.826 1.427 1.00 94.56 100 CYS A O 1
ATOM 779 N N . PRO A 1 101 ? -4.084 -11.038 1.468 1.00 95.88 101 PRO A N 1
ATOM 780 C CA . PRO A 1 101 ? -2.956 -11.438 0.622 1.00 95.88 101 PRO A CA 1
ATOM 781 C C . PRO A 1 101 ? -2.915 -10.783 -0.767 1.00 95.88 101 PRO A C 1
ATOM 783 O O . PRO A 1 101 ? -1.882 -10.793 -1.423 1.00 95.88 101 PRO A O 1
ATOM 786 N N . ASN A 1 102 ? -4.031 -10.219 -1.237 1.00 96.69 102 ASN A N 1
ATOM 787 C CA . ASN A 1 102 ? -4.102 -9.534 -2.529 1.00 96.69 102 ASN A CA 1
ATOM 788 C C . ASN A 1 102 ? -3.802 -8.033 -2.451 1.00 96.69 102 ASN A C 1
ATOM 790 O O . ASN A 1 102 ? -3.743 -7.384 -3.493 1.00 96.69 102 ASN A O 1
ATOM 794 N N . ALA A 1 103 ? -3.630 -7.469 -1.254 1.00 96.44 103 ALA A N 1
ATOM 795 C CA . ALA A 1 103 ? -3.360 -6.048 -1.091 1.00 96.44 103 ALA A CA 1
ATOM 796 C C . ALA A 1 103 ? -1.859 -5.752 -1.223 1.00 96.44 103 ALA A C 1
ATOM 798 O O . ALA A 1 103 ? -1.036 -6.362 -0.539 1.00 96.44 103 ALA A O 1
ATOM 799 N N . ARG A 1 104 ? -1.515 -4.785 -2.074 1.00 96.81 104 ARG A N 1
ATOM 800 C CA . ARG A 1 104 ? -0.190 -4.165 -2.177 1.00 96.81 104 ARG A CA 1
ATOM 801 C C . ARG A 1 104 ? -0.303 -2.692 -1.809 1.00 96.81 104 ARG A C 1
ATOM 803 O O . ARG A 1 104 ? -1.279 -2.029 -2.143 1.00 96.81 104 ARG A O 1
ATOM 810 N N . ARG A 1 105 ? 0.707 -2.167 -1.131 1.00 96.75 105 ARG A N 1
ATOM 811 C CA . ARG A 1 105 ? 0.830 -0.758 -0.753 1.00 96.75 105 ARG A CA 1
ATOM 812 C C . ARG A 1 105 ? 2.216 -0.268 -1.122 1.00 96.75 105 ARG A C 1
ATOM 814 O O . ARG A 1 105 ? 3.153 -1.047 -1.124 1.00 96.75 105 ARG A O 1
ATOM 821 N N . SER A 1 106 ? 2.343 1.011 -1.416 1.00 96.25 106 SER A N 1
ATOM 822 C CA . SER A 1 106 ? 3.587 1.674 -1.825 1.00 96.25 106 SER A CA 1
ATOM 823 C C . SER A 1 106 ? 3.498 3.159 -1.476 1.00 96.25 106 SER A C 1
ATOM 825 O O . SER A 1 106 ? 2.515 3.586 -0.856 1.00 96.25 106 SER A O 1
ATOM 827 N N . ALA A 1 107 ? 4.481 3.954 -1.898 1.00 95.12 107 ALA A N 1
ATOM 828 C CA . ALA A 1 107 ? 4.570 5.379 -1.594 1.00 95.12 107 ALA A CA 1
ATOM 829 C C . ALA A 1 107 ? 3.285 6.173 -1.909 1.00 95.12 107 ALA A C 1
ATOM 831 O O . ALA A 1 107 ? 2.891 7.028 -1.117 1.00 95.12 107 ALA A O 1
ATOM 832 N N . VAL A 1 108 ? 2.567 5.838 -2.989 1.00 95.56 108 VAL A N 1
ATOM 833 C CA . VAL A 1 108 ? 1.309 6.512 -3.378 1.00 95.56 108 VAL A CA 1
ATOM 834 C C . VAL A 1 108 ? 0.210 6.429 -2.303 1.00 95.56 108 VAL A C 1
ATOM 836 O O . VAL A 1 108 ? -0.647 7.306 -2.208 1.00 95.56 108 VAL A O 1
ATOM 839 N N . HIS A 1 109 ? 0.261 5.413 -1.440 1.00 96.38 109 HIS A N 1
ATOM 840 C CA . HIS A 1 109 ? -0.734 5.170 -0.394 1.00 96.38 109 HIS A CA 1
ATOM 841 C C . HIS A 1 109 ? -0.395 5.865 0.935 1.00 96.38 109 HIS A C 1
ATOM 843 O O . HIS A 1 109 ? -1.284 6.089 1.765 1.00 96.38 109 HIS A O 1
ATOM 849 N N . LEU A 1 110 ? 0.876 6.228 1.152 1.00 96.00 110 LEU A N 1
ATOM 850 C CA . LEU A 1 110 ? 1.365 6.783 2.419 1.00 96.00 110 LEU A CA 1
ATOM 851 C C . LEU A 1 110 ? 0.605 8.031 2.895 1.00 96.00 110 LEU A C 1
ATOM 853 O O . LEU A 1 110 ? 0.279 8.074 4.085 1.00 96.00 110 LEU A O 1
ATOM 857 N N . PRO A 1 111 ? 0.263 9.020 2.041 1.00 96.62 111 PRO A N 1
ATOM 858 C CA . PRO A 1 111 ? -0.436 10.220 2.506 1.00 96.62 111 PRO A CA 1
ATOM 859 C C . PRO A 1 111 ? -1.795 9.905 3.140 1.00 96.62 111 PRO A C 1
ATOM 861 O O . PRO A 1 111 ? -2.178 10.483 4.160 1.00 96.62 111 PRO A O 1
ATOM 864 N N . ARG A 1 112 ? -2.528 8.948 2.558 1.00 96.38 112 ARG A N 1
ATOM 865 C CA . ARG A 1 112 ? -3.873 8.572 3.008 1.00 96.38 112 ARG A CA 1
ATOM 866 C C . ARG A 1 112 ? -3.829 7.681 4.241 1.00 96.38 112 ARG A C 1
ATOM 868 O O . ARG A 1 112 ? -4.608 7.910 5.162 1.00 96.38 112 ARG A O 1
ATOM 875 N N . LEU A 1 113 ? -2.879 6.748 4.304 1.00 96.00 113 LEU A N 1
ATOM 876 C CA . LEU A 1 113 ? -2.628 5.945 5.505 1.00 96.00 113 LEU A CA 1
ATOM 877 C C . LEU A 1 113 ? -2.199 6.818 6.690 1.00 96.00 113 LEU A C 1
ATOM 879 O O . LEU A 1 113 ? -2.709 6.652 7.794 1.00 96.00 113 LEU A O 1
ATOM 883 N N . THR A 1 114 ? -1.321 7.792 6.449 1.00 97.44 114 THR A N 1
ATOM 884 C CA . THR A 1 114 ? -0.870 8.760 7.459 1.00 97.44 114 THR A CA 1
ATOM 885 C C . THR A 1 114 ? -2.031 9.605 7.974 1.00 97.44 114 THR A C 1
ATOM 887 O O . THR A 1 114 ? -2.223 9.705 9.182 1.00 97.44 114 THR A O 1
ATOM 890 N N . THR A 1 115 ? -2.864 10.127 7.069 1.00 97.81 115 THR A N 1
ATOM 891 C CA . THR A 1 115 ? -4.068 10.884 7.445 1.00 97.81 115 THR A CA 1
ATOM 892 C C . THR A 1 115 ? -5.003 10.046 8.322 1.00 97.81 115 THR A C 1
ATOM 894 O O . THR A 1 115 ? -5.437 10.513 9.371 1.00 97.81 115 THR A O 1
ATOM 897 N N . ALA A 1 116 ? -5.283 8.799 7.929 1.00 95.44 116 ALA A N 1
ATOM 898 C CA . ALA A 1 116 ? -6.134 7.898 8.707 1.00 95.44 116 ALA A CA 1
ATOM 899 C C . ALA A 1 116 ? -5.535 7.595 10.093 1.00 95.44 116 ALA A C 1
ATOM 901 O O . ALA A 1 116 ? -6.252 7.596 11.094 1.00 95.44 116 ALA A O 1
ATOM 902 N N . ARG A 1 117 ? -4.212 7.392 10.170 1.00 97.00 117 ARG A N 1
ATOM 903 C CA . ARG A 1 117 ? -3.492 7.142 11.427 1.00 97.00 117 ARG A CA 1
ATOM 904 C C . ARG A 1 117 ? -3.616 8.334 12.368 1.00 97.00 117 ARG A C 1
ATOM 906 O O . ARG A 1 117 ? -3.928 8.164 13.544 1.00 97.00 117 ARG A O 1
ATOM 913 N N . ASP A 1 118 ? -3.389 9.536 11.853 1.00 97.44 118 ASP A N 1
ATOM 914 C CA . ASP A 1 118 ? -3.407 10.755 12.658 1.00 97.44 118 ASP A CA 1
ATOM 915 C C . ASP A 1 118 ? -4.831 11.092 13.127 1.00 97.44 118 ASP A C 1
ATOM 917 O O . ASP A 1 118 ? -5.016 11.512 14.268 1.00 97.44 118 ASP A O 1
ATOM 921 N N . GLN A 1 119 ? -5.851 10.797 12.314 1.00 95.50 119 GLN A N 1
ATOM 922 C CA . GLN A 1 119 ? -7.257 10.870 12.725 1.00 95.50 119 GLN A CA 1
ATOM 923 C C . GLN A 1 119 ? -7.592 9.873 13.842 1.00 95.50 119 GLN A C 1
ATOM 925 O O . GLN A 1 119 ? -8.200 10.263 14.838 1.00 95.50 119 GLN A O 1
ATOM 930 N N . ALA A 1 120 ? -7.173 8.607 13.721 1.00 94.44 120 ALA A N 1
ATOM 931 C CA . ALA A 1 120 ? -7.393 7.595 14.758 1.00 94.44 120 ALA A CA 1
ATOM 932 C C . ALA A 1 120 ? -6.696 7.973 16.077 1.00 94.44 120 ALA A C 1
ATOM 934 O O . ALA A 1 120 ? -7.280 7.851 17.156 1.00 94.44 120 ALA A O 1
ATOM 935 N N . ARG A 1 121 ? -5.469 8.503 15.990 1.00 95.38 121 ARG A N 1
ATOM 936 C CA . ARG A 1 121 ? -4.718 9.014 17.142 1.00 95.38 121 ARG A CA 1
ATOM 937 C C . ARG A 1 121 ? -5.409 10.217 17.785 1.00 95.38 121 ARG A C 1
ATOM 939 O O . ARG A 1 121 ? -5.548 10.245 19.003 1.00 95.38 121 ARG A O 1
ATOM 946 N N . GLY A 1 122 ? -5.874 11.174 16.984 1.00 93.94 122 GLY A N 1
ATOM 947 C CA . GLY A 1 122 ? -6.623 12.333 17.471 1.00 93.94 122 GLY A CA 1
ATOM 948 C C . GLY A 1 122 ? -7.923 11.929 18.169 1.00 93.94 122 GLY A C 1
ATOM 949 O O . GLY A 1 122 ? -8.209 12.423 19.254 1.00 93.94 122 GLY A O 1
ATOM 950 N N . ALA A 1 123 ? -8.667 10.967 17.618 1.00 91.69 123 ALA A N 1
ATOM 951 C CA . ALA A 1 123 ? -9.898 10.460 18.228 1.00 91.69 123 ALA A CA 1
ATOM 952 C C . ALA A 1 123 ? -9.667 9.824 19.612 1.00 91.69 123 ALA A C 1
ATOM 954 O O . ALA A 1 123 ? -10.507 9.965 20.497 1.00 91.69 123 ALA A O 1
ATOM 955 N N . LEU A 1 124 ? -8.521 9.168 19.826 1.00 90.00 124 LEU A N 1
ATOM 956 C CA . LEU A 1 124 ? -8.132 8.645 21.142 1.00 90.00 124 LEU A CA 1
ATOM 957 C C . LEU A 1 124 ? -7.777 9.753 22.150 1.00 90.00 124 LEU A C 1
ATOM 959 O O . LEU A 1 124 ? -7.900 9.536 23.353 1.00 90.00 124 LEU A O 1
ATOM 963 N N . GLN A 1 125 ? -7.333 10.920 21.676 1.00 87.50 125 GLN A N 1
ATOM 964 C CA . GLN A 1 125 ? -6.916 12.055 22.510 1.00 87.50 125 GLN A CA 1
ATOM 965 C C . GLN A 1 125 ? -8.070 13.023 22.826 1.00 87.50 125 GLN A C 1
ATOM 967 O O . GLN A 1 125 ? -8.115 13.586 23.916 1.00 87.50 125 GLN A O 1
ATOM 972 N N . LEU A 1 126 ? -9.014 13.200 21.896 1.00 81.75 126 LEU A N 1
ATOM 973 C CA . LEU A 1 126 ? -10.118 14.172 21.942 1.00 81.75 126 LEU A CA 1
ATOM 974 C C . LEU A 1 126 ? -11.306 13.748 22.815 1.00 81.75 126 LEU A C 1
ATOM 976 O O . LEU A 1 126 ? -12.424 14.203 22.605 1.00 81.75 126 LEU A O 1
ATOM 980 N N . ALA A 1 127 ? -11.115 12.885 23.806 1.00 71.25 127 ALA A N 1
ATOM 981 C CA . ALA A 1 127 ? -12.229 12.377 24.602 1.00 71.25 127 ALA A CA 1
ATOM 982 C C . ALA A 1 127 ? -12.886 13.445 25.528 1.00 71.25 127 ALA A C 1
ATOM 984 O O . ALA A 1 127 ? -13.660 13.094 26.408 1.00 71.25 127 ALA A O 1
ATOM 985 N N . ASP A 1 128 ? -12.602 14.747 25.360 1.00 67.56 128 ASP A N 1
ATOM 986 C CA . ASP A 1 128 ? -13.186 15.887 26.097 1.00 67.56 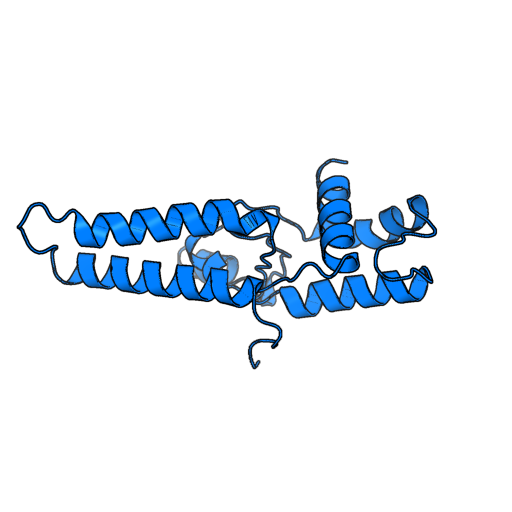128 ASP A CA 1
ATOM 987 C C . ASP A 1 128 ? -13.262 15.674 27.623 1.00 67.56 128 ASP A C 1
ATOM 989 O O . ASP A 1 128 ? -14.247 15.997 28.290 1.00 67.56 128 ASP A O 1
ATOM 993 N N . GLY A 1 129 ? -12.219 15.059 28.194 1.00 67.69 129 GLY A N 1
ATOM 994 C CA . GLY A 1 129 ? -12.146 14.732 29.623 1.00 67.69 129 GLY A CA 1
ATOM 995 C C . GLY A 1 129 ? -13.057 13.581 30.079 1.00 67.69 129 GLY A C 1
ATOM 996 O O . GLY A 1 129 ? -13.069 13.254 31.265 1.00 67.69 129 GLY A O 1
ATOM 997 N N . LYS A 1 130 ? -13.796 12.937 29.169 1.00 76.44 130 LYS A N 1
ATOM 998 C CA . LYS A 1 130 ? -14.596 11.732 29.413 1.00 76.44 130 LYS A CA 1
ATOM 999 C C . LYS A 1 130 ? -13.922 10.524 28.766 1.00 76.44 130 LYS A C 1
ATOM 1001 O O . LYS A 1 130 ? -13.672 10.544 27.569 1.00 76.44 130 LYS A O 1
ATOM 1006 N N . PRO A 1 131 ? -13.650 9.436 29.497 1.00 80.06 131 PRO A N 1
ATOM 1007 C CA . PRO A 1 131 ? -13.072 8.253 28.876 1.00 80.06 131 PRO A CA 1
ATOM 1008 C C . PRO A 1 131 ? -14.019 7.701 27.802 1.00 80.06 131 PRO A C 1
ATOM 1010 O O . PRO A 1 131 ? -15.228 7.587 28.023 1.00 80.06 131 PRO A O 1
ATOM 1013 N N . LEU A 1 132 ? -13.462 7.346 26.641 1.00 88.56 132 LEU A N 1
ATOM 1014 C CA . LEU A 1 132 ? -14.199 6.600 25.625 1.00 88.56 132 LEU A CA 1
ATOM 1015 C C . LEU A 1 132 ? -14.728 5.290 26.232 1.00 88.56 132 LEU A C 1
ATOM 1017 O O . LEU A 1 132 ? -14.041 4.678 27.057 1.00 88.56 132 LEU A O 1
ATOM 1021 N N . PRO A 1 133 ? -15.910 4.807 25.807 1.00 92.19 133 PRO A N 1
ATOM 1022 C CA . PRO A 1 133 ? -16.364 3.471 26.162 1.00 92.19 133 PRO A CA 1
ATOM 1023 C C . PRO A 1 133 ? -15.269 2.430 25.866 1.00 92.19 133 PRO A C 1
ATOM 1025 O O . PRO A 1 133 ? -14.676 2.488 24.783 1.00 92.19 133 PRO A O 1
ATOM 1028 N N . PRO A 1 134 ? -15.019 1.448 26.755 1.00 91.19 134 PRO A N 1
ATOM 1029 C CA . PRO A 1 134 ? -13.872 0.541 26.630 1.00 91.19 134 PRO A CA 1
ATOM 1030 C C . PRO A 1 134 ? -13.761 -0.156 25.268 1.00 91.19 134 PRO A C 1
ATOM 1032 O O . PRO A 1 134 ? -12.674 -0.280 24.709 1.00 91.19 134 PRO A O 1
ATOM 1035 N N . LEU A 1 135 ? -14.895 -0.557 24.683 1.00 94.50 135 LEU A N 1
ATOM 1036 C CA . LEU A 1 135 ? -14.922 -1.199 23.366 1.00 94.50 135 LEU A CA 1
ATOM 1037 C C . LEU A 1 135 ? -14.562 -0.239 22.223 1.00 94.50 135 LEU A C 1
ATOM 1039 O O . LEU A 1 135 ? -13.919 -0.653 21.262 1.00 94.50 135 LEU A O 1
ATOM 1043 N N . GLN A 1 136 ? -14.941 1.038 22.323 1.00 92.94 136 GLN A N 1
ATOM 1044 C CA . GLN A 1 136 ? -14.568 2.051 21.330 1.00 92.94 136 GLN A CA 1
ATOM 1045 C C . GLN A 1 136 ? -13.077 2.377 21.421 1.00 92.94 136 GLN A C 1
ATOM 1047 O O . GLN A 1 136 ? -12.405 2.454 20.395 1.00 92.94 136 GLN A O 1
ATOM 1052 N N . GLN A 1 137 ? -12.549 2.493 22.643 1.00 93.31 137 GLN A N 1
ATOM 1053 C CA . GLN A 1 137 ? -11.119 2.681 22.867 1.00 93.31 137 GLN A CA 1
ATOM 1054 C C . GLN A 1 137 ? -10.311 1.513 22.287 1.00 93.31 137 GLN A C 1
ATOM 1056 O O . GLN A 1 137 ? -9.354 1.742 21.551 1.00 93.31 137 GLN A O 1
ATOM 1061 N N . ALA A 1 138 ? -10.726 0.270 22.554 1.00 94.44 138 ALA A N 1
ATOM 1062 C CA . ALA A 1 138 ? -10.067 -0.918 22.016 1.00 94.44 138 ALA A CA 1
ATOM 1063 C C . ALA A 1 138 ? -10.130 -0.974 20.480 1.00 94.44 138 ALA A C 1
ATOM 1065 O O . ALA A 1 138 ? -9.128 -1.271 19.831 1.00 94.44 138 ALA A O 1
ATOM 1066 N N . ALA A 1 139 ? -11.280 -0.648 19.881 1.00 94.00 139 ALA A N 1
ATOM 1067 C CA . ALA A 1 139 ? -11.433 -0.619 18.427 1.00 94.00 139 ALA A CA 1
ATOM 1068 C C . ALA A 1 139 ? -10.513 0.421 17.765 1.00 94.00 139 ALA A C 1
ATOM 1070 O O . ALA A 1 139 ? -9.834 0.103 16.787 1.00 94.00 139 ALA A O 1
ATOM 1071 N N . LEU A 1 140 ? -10.446 1.638 18.314 1.00 94.31 140 LEU A N 1
ATOM 1072 C CA . LEU A 1 140 ? -9.566 2.696 17.810 1.00 94.31 140 LEU A CA 1
ATOM 1073 C C . LEU A 1 140 ? -8.086 2.358 18.007 1.00 94.31 140 LEU A C 1
ATOM 1075 O O . LEU A 1 140 ? -7.296 2.577 17.092 1.00 94.31 140 LEU A O 1
ATOM 1079 N N . ALA A 1 141 ? -7.712 1.786 19.155 1.00 94.38 141 ALA A N 1
ATOM 1080 C CA . ALA A 1 141 ? -6.343 1.346 19.416 1.00 94.38 141 ALA A CA 1
ATOM 1081 C C . ALA A 1 141 ? -5.899 0.257 18.425 1.00 94.38 141 ALA A C 1
ATOM 1083 O O . ALA A 1 141 ? -4.822 0.361 17.839 1.00 94.38 141 ALA A O 1
ATOM 1084 N N . ASN A 1 142 ? -6.754 -0.737 18.164 1.00 95.19 142 ASN A N 1
ATOM 1085 C CA . ASN A 1 142 ? -6.478 -1.783 17.177 1.00 95.19 142 ASN A CA 1
ATOM 1086 C C . ASN A 1 142 ? -6.359 -1.214 15.758 1.00 95.19 142 ASN A C 1
ATOM 1088 O O . ASN A 1 142 ? -5.465 -1.603 15.008 1.00 95.19 142 ASN A O 1
ATOM 1092 N N . HIS A 1 143 ? -7.238 -0.279 15.385 1.00 94.69 143 HIS A N 1
ATOM 1093 C CA . HIS A 1 143 ? -7.173 0.369 14.079 1.00 94.69 143 HIS A CA 1
ATOM 1094 C C . HIS A 1 143 ? -5.894 1.201 13.912 1.00 94.69 143 HIS A C 1
ATOM 1096 O O . HIS A 1 143 ? -5.248 1.128 12.867 1.00 94.69 143 HIS A O 1
ATOM 1102 N N . LEU A 1 144 ? -5.493 1.943 14.950 1.00 96.19 144 LEU A N 1
ATOM 1103 C CA . LEU A 1 144 ? -4.248 2.707 14.962 1.00 96.19 144 LEU A CA 1
ATOM 1104 C C . LEU A 1 144 ? -3.031 1.788 14.792 1.00 96.19 144 LEU A C 1
ATOM 1106 O O . LEU A 1 144 ? -2.222 2.025 13.897 1.00 96.19 144 LEU A O 1
ATOM 1110 N N . ALA A 1 145 ? -2.946 0.717 15.586 1.00 96.25 145 ALA A N 1
ATOM 1111 C CA . ALA A 1 145 ? -1.864 -0.262 15.494 1.00 96.25 145 ALA A CA 1
ATOM 1112 C C . ALA A 1 145 ? -1.797 -0.903 14.099 1.00 96.25 145 ALA A C 1
ATOM 1114 O O . ALA A 1 145 ? -0.721 -1.055 13.523 1.00 96.25 145 ALA A O 1
ATOM 1115 N N . GLN A 1 146 ? -2.956 -1.220 13.514 1.00 95.12 146 GLN A N 1
ATOM 1116 C CA . GLN A 1 146 ? -3.027 -1.729 12.152 1.00 95.12 146 GLN A CA 1
ATOM 1117 C C . GLN A 1 146 ? -2.476 -0.714 11.144 1.00 95.12 146 GLN A C 1
ATOM 1119 O O . GLN A 1 146 ? -1.640 -1.078 10.326 1.00 95.12 146 GLN A O 1
ATOM 1124 N N . LEU A 1 147 ? -2.891 0.553 11.192 1.00 96.19 147 LEU A N 1
ATOM 1125 C CA . LEU A 1 147 ? -2.396 1.586 10.274 1.00 96.19 147 LEU A CA 1
ATOM 1126 C C . LEU A 1 147 ? -0.886 1.823 10.414 1.00 96.19 147 LEU A C 1
ATOM 1128 O O . LEU A 1 147 ? -0.200 1.991 9.406 1.00 96.19 147 LEU A O 1
ATOM 1132 N N . GLU A 1 148 ? -0.361 1.806 11.639 1.00 96.75 148 GLU A N 1
ATOM 1133 C CA . GLU A 1 148 ? 1.077 1.910 11.907 1.00 96.75 148 GLU A CA 1
ATOM 1134 C C . GLU A 1 148 ? 1.851 0.719 11.331 1.00 96.75 148 GLU A C 1
ATOM 1136 O O . GLU A 1 148 ? 2.893 0.921 10.700 1.00 96.75 148 GLU A O 1
ATOM 1141 N N . HIS A 1 149 ? 1.308 -0.498 11.443 1.00 95.19 149 HIS A N 1
ATOM 1142 C CA . HIS A 1 149 ? 1.858 -1.681 10.775 1.00 95.19 149 HIS A CA 1
ATOM 1143 C C . HIS A 1 149 ? 1.879 -1.506 9.255 1.0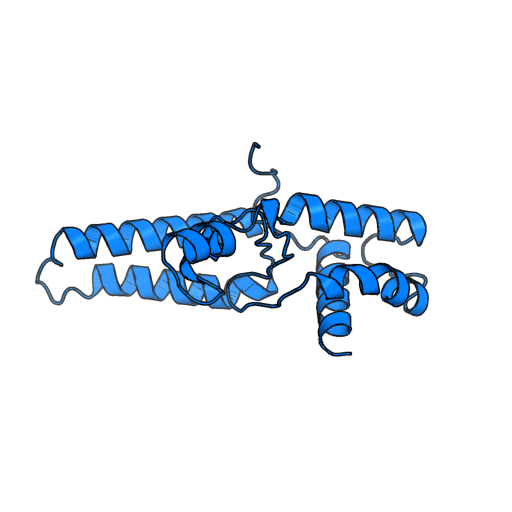0 95.19 149 HIS A C 1
ATOM 1145 O O . HIS A 1 149 ? 2.919 -1.690 8.629 1.00 95.19 149 HIS A O 1
ATOM 1151 N N . LEU A 1 150 ? 0.768 -1.067 8.653 1.00 94.88 150 LEU A N 1
ATOM 1152 C CA . LEU A 1 150 ? 0.674 -0.872 7.201 1.00 94.88 150 LEU A CA 1
ATOM 1153 C C . LEU A 1 150 ? 1.677 0.158 6.673 1.00 94.88 150 LEU A C 1
ATOM 1155 O O . LEU A 1 150 ? 2.261 -0.042 5.610 1.00 94.88 150 LEU A O 1
ATOM 1159 N N . ILE A 1 151 ? 1.874 1.256 7.403 1.00 96.31 151 ILE A N 1
ATOM 1160 C CA . ILE A 1 151 ? 2.875 2.275 7.066 1.00 96.31 151 ILE A CA 1
ATOM 1161 C C . ILE A 1 151 ? 4.281 1.685 7.198 1.00 96.31 151 ILE A C 1
ATOM 1163 O O . ILE A 1 151 ? 5.093 1.832 6.288 1.00 96.31 151 ILE A O 1
ATOM 1167 N N . THR A 1 152 ? 4.554 0.962 8.287 1.00 95.62 152 THR A N 1
ATOM 1168 C CA . THR A 1 152 ? 5.848 0.305 8.515 1.00 95.62 152 THR A CA 1
ATOM 1169 C C . THR A 1 152 ? 6.180 -0.677 7.394 1.00 95.62 152 THR A C 1
ATOM 1171 O O . THR A 1 152 ? 7.284 -0.630 6.865 1.00 95.62 152 THR A O 1
ATOM 1174 N N . GLN A 1 153 ? 5.219 -1.491 6.944 1.00 92.81 153 GLN A N 1
ATOM 1175 C CA . GLN A 1 153 ? 5.405 -2.424 5.827 1.00 92.81 153 GLN A CA 1
ATOM 1176 C C . GLN A 1 153 ? 5.847 -1.741 4.525 1.00 92.81 153 GLN A C 1
ATOM 1178 O O . GLN A 1 153 ? 6.596 -2.337 3.761 1.00 92.81 153 GLN A O 1
ATOM 1183 N N . ILE A 1 154 ? 5.402 -0.508 4.258 1.00 94.44 154 ILE A N 1
ATOM 1184 C CA . ILE A 1 154 ? 5.836 0.249 3.072 1.00 94.44 154 ILE A CA 1
ATOM 1185 C C . ILE A 1 154 ? 7.296 0.702 3.222 1.00 94.44 154 ILE A C 1
ATOM 1187 O O . ILE A 1 154 ? 8.003 0.842 2.230 1.00 94.44 154 ILE A O 1
ATOM 1191 N N . HIS A 1 155 ? 7.765 0.932 4.449 1.00 89.06 155 HIS A N 1
ATOM 1192 C CA . HIS A 1 155 ? 9.130 1.380 4.722 1.00 89.06 155 HIS A CA 1
ATOM 1193 C C . HIS A 1 155 ? 10.130 0.230 4.922 1.00 89.06 155 HIS A C 1
ATOM 1195 O O . HIS A 1 155 ? 11.315 0.415 4.641 1.00 89.06 155 HIS A O 1
ATOM 1201 N N . SER A 1 156 ? 9.693 -0.938 5.392 1.00 78.69 156 SER A N 1
ATOM 1202 C CA . SER A 1 156 ? 10.560 -2.076 5.726 1.00 78.69 156 SER A CA 1
ATOM 1203 C C . SER A 1 156 ? 11.275 -2.686 4.512 1.00 78.69 156 SER A C 1
ATOM 1205 O O . SER A 1 156 ? 10.754 -2.706 3.401 1.00 78.69 156 SER A O 1
ATOM 1207 N N . THR A 1 157 ? 12.498 -3.187 4.730 1.00 54.56 157 THR A N 1
ATOM 1208 C CA . THR A 1 157 ? 13.285 -3.973 3.754 1.00 54.56 157 THR A CA 1
ATOM 1209 C C . THR A 1 157 ? 12.928 -5.456 3.742 1.00 54.56 157 THR A C 1
ATOM 1211 O O . THR A 1 157 ? 13.288 -6.153 2.797 1.00 54.56 157 THR A O 1
ATOM 1214 N N . GLU A 1 158 ? 12.305 -5.963 4.807 1.00 48.88 158 GLU A N 1
ATOM 1215 C CA . GLU A 1 158 ? 12.134 -7.400 5.006 1.00 48.88 158 GLU A CA 1
ATOM 1216 C C . GLU A 1 158 ? 10.741 -7.879 4.582 1.00 48.88 158 GLU A C 1
ATOM 1218 O O . GLU A 1 158 ? 9.733 -7.300 4.997 1.00 48.88 158 GLU A O 1
ATOM 1223 N N . PRO A 1 159 ? 10.660 -8.947 3.770 1.00 46.31 159 PRO A N 1
ATOM 1224 C CA . PRO A 1 159 ? 9.392 -9.578 3.456 1.00 46.31 159 PRO A CA 1
ATOM 1225 C C . PRO A 1 159 ? 8.792 -10.200 4.726 1.00 46.31 159 PRO A C 1
ATOM 1227 O O . PRO A 1 159 ? 9.445 -10.987 5.403 1.00 46.31 159 PRO A O 1
ATOM 1230 N N . GLU A 1 160 ? 7.527 -9.884 5.012 1.00 45.22 160 GLU A N 1
ATOM 1231 C CA . GLU A 1 160 ? 6.749 -10.475 6.113 1.00 45.22 160 GLU A CA 1
ATOM 1232 C C . GLU A 1 160 ? 6.773 -12.018 6.004 1.00 45.22 160 GLU A C 1
ATOM 1234 O O . GLU A 1 160 ? 6.544 -12.536 4.903 1.00 45.22 160 GLU A O 1
ATOM 1239 N N . PRO A 1 161 ? 7.111 -12.778 7.064 1.00 36.34 161 PRO A N 1
ATOM 1240 C CA . PRO A 1 161 ? 7.201 -14.236 6.978 1.00 36.34 161 PRO A CA 1
ATOM 1241 C C . PRO A 1 161 ? 5.848 -14.838 6.570 1.00 36.34 161 PRO A C 1
ATOM 1243 O O . PRO A 1 161 ? 4.797 -14.317 6.938 1.00 36.34 161 PRO A O 1
ATOM 1246 N N . ALA A 1 162 ? 5.909 -15.881 5.735 1.00 41.31 162 ALA A N 1
ATOM 1247 C CA . ALA A 1 162 ? 4.748 -16.558 5.149 1.00 41.31 162 ALA A CA 1
ATOM 1248 C C . ALA A 1 162 ? 3.898 -17.301 6.189 1.00 41.31 162 ALA A C 1
ATOM 1250 O O . ALA A 1 162 ? 4.490 -17.825 7.160 1.00 41.31 162 ALA A O 1
#

Foldseek 3Di:
DVLLVVLVVVLLCVLLVWFKFALCRVVVSVLSVVLCVVQVAHRNGRPDVVSSSVSSVVQSVQWDDDLQWIFSDDCVQAPQNVVCVVVVHDDDPVVSLLHGNRTMDTPSNLVVLVVQLVVLVVVCVPCVPPHDDPVSNVVSVVSNVSSVVNNVRSVDPDHDDD